Protein AF-A0AAD9CSL5-F1 (afdb_monomer_lite)

Sequence (93 aa):
MNSASDLERLAEIELQKEEEEDEDQSCVTDGPSTNSCSSDPSHPYYDVARHGIVQVCGDDKFGRKLIVFSSCCLPPSHQLNHRRLLEYGHHYH

Radius of gyration: 21.35 Å; chains: 1; bounding box: 36×28×64 Å

Organism: Dissostichus eleginoides (NCBI:txid100907)

Secondary structure (DSSP, 8-state):
---HHHHHHHHHHHHHHHHHHHHTT-----S--S-TTTT-TT-TTHHHHTTT-EEEEEE-TTS-EEEEE-GGGPPPGGGS-HHHHHHHHHTT-

pLDDT: mean 79.36, std 16.4, range [43.91, 94.81]

Structure (mmCIF, N/CA/C/O backbone):
data_AF-A0AAD9CSL5-F1
#
_entry.id   AF-A0AAD9CSL5-F1
#
loop_
_atom_site.group_PDB
_atom_site.id
_atom_site.type_symbol
_atom_site.label_atom_id
_atom_site.label_alt_id
_atom_site.label_comp_id
_atom_site.label_asym_id
_atom_site.label_entity_id
_atom_site.label_seq_id
_atom_site.pdbx_PDB_ins_code
_atom_site.Cartn_x
_atom_site.Cartn_y
_atom_site.Cartn_z
_atom_site.occupancy
_atom_site.B_iso_or_equiv
_atom_site.auth_seq_id
_atom_site.auth_comp_id
_atom_site.auth_asym_id
_atom_site.auth_atom_id
_atom_site.pdbx_PDB_model_num
ATOM 1 N N . MET A 1 1 ? -24.263 11.902 51.083 1.00 50.22 1 MET A N 1
ATOM 2 C CA . MET A 1 1 ? -22.870 12.385 51.148 1.00 50.22 1 MET A CA 1
ATOM 3 C C . MET A 1 1 ? -22.073 11.340 50.403 1.00 50.22 1 MET A C 1
ATOM 5 O O . MET A 1 1 ? -21.921 10.258 50.950 1.00 50.22 1 MET A O 1
ATOM 9 N N . ASN A 1 2 ? -21.725 11.583 49.137 1.00 58.41 2 ASN A N 1
ATOM 10 C CA . ASN A 1 2 ? -20.921 10.616 48.387 1.00 58.41 2 ASN A CA 1
ATOM 11 C C . ASN A 1 2 ? -19.569 10.540 49.089 1.00 58.41 2 ASN A C 1
ATOM 13 O O . ASN A 1 2 ? -18.919 11.564 49.310 1.00 58.41 2 ASN A O 1
ATOM 17 N N . SER A 1 3 ? -19.256 9.351 49.578 1.00 69.25 3 SER A N 1
ATOM 18 C CA . SER A 1 3 ? -18.071 9.104 50.380 1.00 69.25 3 SER A CA 1
ATOM 19 C C . SER A 1 3 ? -16.839 9.193 49.480 1.00 69.25 3 SER A C 1
ATOM 21 O O . SER A 1 3 ? -16.924 8.914 48.287 1.00 69.25 3 SER A O 1
ATOM 23 N N . ALA A 1 4 ? -15.688 9.603 50.017 1.00 76.38 4 ALA A N 1
ATOM 24 C CA . ALA A 1 4 ? -14.444 9.660 49.241 1.00 76.38 4 ALA A CA 1
ATOM 25 C C . ALA A 1 4 ? -14.108 8.304 48.580 1.00 76.38 4 ALA A C 1
ATOM 27 O O . ALA A 1 4 ? -13.588 8.275 47.470 1.00 76.38 4 ALA A O 1
ATOM 28 N N . SER A 1 5 ? -14.521 7.200 49.208 1.00 74.50 5 SER A N 1
ATOM 29 C CA . SER A 1 5 ? -14.422 5.841 48.670 1.00 74.50 5 SER A CA 1
ATOM 30 C C . SER A 1 5 ? -15.255 5.594 47.410 1.00 74.50 5 SER A C 1
ATOM 32 O O . SER A 1 5 ? -14.896 4.736 46.611 1.00 74.50 5 SER A O 1
ATOM 34 N N . ASP A 1 6 ? -16.355 6.326 47.206 1.00 82.19 6 ASP A N 1
ATOM 35 C CA . ASP A 1 6 ? -17.155 6.198 45.982 1.00 82.19 6 ASP A CA 1
ATOM 36 C C . ASP A 1 6 ? -16.426 6.828 44.787 1.00 82.19 6 ASP A C 1
ATOM 38 O O . ASP A 1 6 ? -16.486 6.301 43.683 1.00 82.19 6 ASP A O 1
ATOM 42 N N . LEU A 1 7 ? -15.707 7.935 45.011 1.00 80.88 7 LEU A N 1
ATOM 43 C CA . LEU A 1 7 ? -14.891 8.597 43.986 1.00 80.88 7 LEU A CA 1
ATOM 44 C C . LEU A 1 7 ? -13.655 7.773 43.617 1.00 80.88 7 LEU A C 1
ATOM 46 O O . LEU A 1 7 ? -13.330 7.660 42.441 1.00 80.88 7 LEU A O 1
ATOM 50 N N . GLU A 1 8 ? -12.999 7.177 44.611 1.00 83.31 8 GLU A N 1
ATOM 51 C CA . GLU A 1 8 ? -11.837 6.308 44.404 1.00 83.31 8 GLU A CA 1
ATOM 52 C C . GLU A 1 8 ? -12.206 5.061 43.591 1.00 83.31 8 GLU A C 1
ATOM 54 O O . GLU A 1 8 ? -11.556 4.761 42.594 1.00 83.31 8 GLU A O 1
ATOM 59 N N . ARG A 1 9 ? -13.335 4.418 43.918 1.00 86.19 9 ARG A N 1
ATOM 60 C CA . ARG A 1 9 ? -13.854 3.288 43.135 1.00 86.19 9 ARG A CA 1
ATOM 61 C C . ARG A 1 9 ? -14.189 3.650 41.694 1.00 86.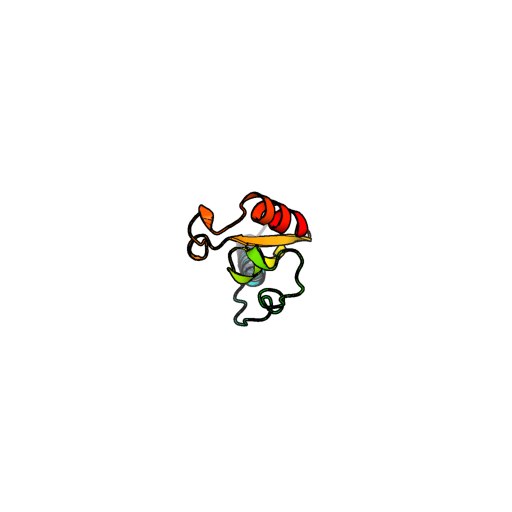19 9 ARG A C 1
ATOM 63 O O . ARG A 1 9 ? -13.986 2.830 40.807 1.00 86.19 9 ARG A O 1
ATOM 70 N N . LEU A 1 10 ? -14.730 4.843 41.451 1.00 87.31 10 LEU A N 1
ATOM 71 C CA . LEU A 1 10 ? -15.020 5.293 40.087 1.00 87.31 10 LEU A CA 1
ATOM 72 C C . LEU A 1 10 ? -13.729 5.487 39.282 1.00 87.31 10 LEU A C 1
ATOM 74 O O . LEU A 1 10 ? -13.682 5.059 38.134 1.00 87.31 10 LEU A O 1
ATOM 78 N N . ALA A 1 11 ? -12.681 6.045 39.895 1.00 84.88 11 ALA A N 1
ATOM 79 C CA . ALA A 1 11 ? -11.376 6.192 39.255 1.00 84.88 11 ALA A CA 1
ATOM 80 C C . ALA A 1 11 ? -10.720 4.833 38.949 1.00 84.88 11 ALA A C 1
ATOM 82 O O . ALA A 1 11 ? -10.162 4.664 37.871 1.00 84.88 11 ALA A O 1
ATOM 83 N N . GLU A 1 12 ? -10.828 3.853 39.853 1.00 87.81 12 GLU A N 1
ATOM 84 C CA . GLU A 1 12 ? -10.339 2.483 39.619 1.00 87.81 12 GLU A CA 1
ATOM 85 C C . GLU A 1 12 ? -11.071 1.790 38.458 1.00 87.81 12 GLU A C 1
ATOM 87 O O . GLU A 1 12 ? -10.434 1.130 37.639 1.00 87.81 12 GLU A O 1
ATOM 92 N N . ILE A 1 13 ? -12.395 1.961 38.359 1.00 84.81 13 ILE A N 1
ATOM 93 C CA . ILE A 1 13 ? -13.208 1.397 37.267 1.00 84.81 13 ILE A CA 1
ATOM 94 C C . ILE A 1 13 ? -12.841 2.036 35.921 1.00 84.81 13 ILE A C 1
ATOM 96 O O . ILE A 1 13 ? -12.800 1.345 34.905 1.00 84.81 13 ILE A O 1
ATOM 100 N N . GLU A 1 14 ? -12.589 3.344 35.896 1.00 84.19 14 GLU A N 1
ATOM 101 C CA . GLU A 1 14 ? -12.228 4.065 34.671 1.00 84.19 14 GLU A CA 1
ATOM 102 C C . GLU A 1 14 ? -10.815 3.695 34.197 1.00 84.19 14 GLU A C 1
ATOM 104 O O . GLU A 1 14 ? -10.641 3.412 33.015 1.00 84.19 14 GLU A O 1
ATOM 109 N N . LEU A 1 15 ? -9.853 3.547 35.119 1.00 79.69 15 LEU A N 1
ATOM 110 C CA . LEU A 1 15 ? -8.501 3.072 34.799 1.00 79.69 15 LEU A CA 1
ATOM 111 C C . LEU A 1 15 ? -8.504 1.650 34.216 1.00 79.69 15 LEU A C 1
ATOM 113 O O . LEU A 1 15 ? -7.852 1.397 33.210 1.00 79.69 15 LEU A O 1
ATOM 117 N N . GLN A 1 16 ? -9.267 0.728 34.819 1.00 76.50 16 GLN A N 1
ATOM 118 C CA . GLN A 1 16 ? -9.387 -0.646 34.311 1.00 76.50 16 GLN A CA 1
ATOM 119 C C . GLN A 1 16 ? -10.002 -0.688 32.911 1.00 76.50 16 GLN A C 1
ATOM 121 O O . GLN A 1 16 ? -9.617 -1.515 32.091 1.00 76.50 16 GLN A O 1
ATOM 126 N N . LYS A 1 17 ? -10.941 0.218 32.626 1.00 76.00 17 LYS A N 1
ATOM 127 C CA . LYS A 1 17 ? -11.587 0.327 31.318 1.00 76.00 17 LYS A CA 1
ATOM 128 C C . LYS A 1 17 ? -10.656 0.917 30.255 1.00 76.00 17 LYS A C 1
ATOM 130 O O . LYS A 1 17 ? -10.726 0.485 29.111 1.00 76.00 17 LYS A O 1
ATOM 135 N N . GLU A 1 18 ? -9.791 1.867 30.612 1.00 66.44 18 GLU A N 1
ATOM 136 C CA . GLU A 1 18 ? -8.743 2.379 29.715 1.00 66.44 18 GLU A CA 1
ATOM 137 C C . GLU A 1 18 ? -7.692 1.297 29.400 1.00 66.44 18 GLU A C 1
ATOM 139 O O . GLU A 1 18 ? -7.343 1.115 28.236 1.00 66.44 18 GLU A O 1
ATOM 144 N N . GLU A 1 19 ? -7.260 0.513 30.398 1.00 66.31 19 GLU A N 1
ATOM 145 C CA . GLU A 1 19 ? -6.323 -0.608 30.203 1.00 66.31 19 GLU A CA 1
ATOM 146 C C . GLU A 1 19 ? -6.914 -1.727 29.318 1.00 66.31 19 GLU A C 1
ATOM 148 O O . GLU A 1 19 ? -6.219 -2.266 28.455 1.00 66.31 19 GLU A O 1
ATOM 153 N N . GLU A 1 20 ? -8.205 -2.045 29.474 1.00 59.69 20 GLU A N 1
ATOM 154 C CA . GLU A 1 20 ? -8.911 -3.026 28.632 1.00 59.69 20 GLU A CA 1
ATOM 155 C C . GLU A 1 20 ? -9.144 -2.490 27.196 1.00 59.69 20 GLU A C 1
ATOM 157 O O . GLU A 1 20 ? -9.038 -3.240 26.225 1.00 59.69 20 GLU A O 1
ATOM 162 N N . GLU A 1 21 ? -9.368 -1.177 27.020 1.00 57.59 21 GLU A N 1
ATOM 163 C CA . GLU A 1 21 ? -9.499 -0.532 25.698 1.00 57.59 21 GLU A CA 1
ATOM 164 C C . GLU A 1 21 ? -8.173 -0.441 24.906 1.00 57.59 21 GLU A C 1
ATOM 166 O O . GLU A 1 21 ? -8.207 -0.357 23.663 1.00 57.59 21 GLU A O 1
ATOM 171 N N . ASP A 1 22 ? -7.028 -0.472 25.598 1.00 53.62 22 ASP A N 1
ATOM 172 C CA . ASP A 1 22 ? -5.681 -0.529 25.016 1.00 53.62 22 ASP A CA 1
ATOM 173 C C . ASP A 1 22 ? -5.217 -1.969 24.711 1.00 53.62 22 ASP A C 1
ATOM 175 O O . ASP A 1 22 ? -4.519 -2.177 23.712 1.00 53.62 22 ASP A O 1
ATOM 179 N N . GLU A 1 23 ? -5.639 -2.989 25.474 1.00 53.22 23 GLU A N 1
ATOM 180 C CA . GLU A 1 23 ? -5.339 -4.397 25.141 1.00 53.22 23 GLU A CA 1
ATOM 181 C C . GLU A 1 23 ? -6.040 -4.865 23.854 1.00 53.22 23 GLU A C 1
ATOM 183 O O . GLU A 1 23 ? -5.429 -5.571 23.044 1.00 53.22 23 GLU A O 1
ATOM 188 N N . ASP A 1 24 ? -7.253 -4.376 23.574 1.00 49.44 24 ASP A N 1
ATOM 189 C CA . ASP A 1 24 ? -7.926 -4.563 22.277 1.00 49.44 24 ASP A CA 1
ATOM 190 C C . ASP A 1 24 ? -7.223 -3.819 21.117 1.00 49.44 24 ASP A C 1
ATOM 192 O O . ASP A 1 24 ? -7.533 -4.028 19.939 1.00 49.44 24 ASP A O 1
ATOM 196 N N . GLN A 1 25 ? -6.265 -2.938 21.430 1.00 49.09 25 GLN A N 1
ATOM 197 C CA . GLN A 1 25 ? -5.379 -2.258 20.481 1.00 49.09 25 GLN A CA 1
ATOM 198 C C . GLN A 1 25 ? -3.961 -2.833 20.452 1.00 49.09 25 GLN A C 1
ATOM 200 O O . GLN A 1 25 ? -3.105 -2.319 19.724 1.00 49.09 25 GLN A O 1
ATOM 205 N N . SER A 1 26 ? -3.719 -3.957 21.132 1.00 43.91 26 SER A N 1
ATOM 206 C CA . SER A 1 26 ? -2.519 -4.748 20.902 1.00 43.91 26 SER A CA 1
ATOM 207 C C . SER A 1 26 ? -2.668 -5.501 19.571 1.00 43.91 26 SER A C 1
ATOM 209 O O . SER A 1 26 ? -2.999 -6.679 19.465 1.00 43.91 26 SER A O 1
ATOM 211 N N . CYS A 1 27 ? -2.380 -4.808 18.471 1.00 46.53 27 CYS A N 1
ATOM 212 C CA . CYS A 1 27 ? -2.001 -5.479 17.236 1.00 46.53 27 CYS A CA 1
ATOM 213 C C . CYS A 1 27 ? -0.572 -6.037 17.380 1.00 46.53 27 CYS A C 1
ATOM 215 O O . CYS A 1 27 ? 0.313 -5.738 16.583 1.00 46.53 27 CYS A O 1
ATOM 217 N N . VAL A 1 28 ? -0.323 -6.866 18.398 1.00 49.00 28 VAL A N 1
ATOM 218 C CA . VAL A 1 28 ? 0.759 -7.853 18.349 1.00 49.00 28 VAL A CA 1
ATOM 219 C C . VAL A 1 28 ? 0.234 -9.058 17.578 1.00 49.00 28 VAL A C 1
ATOM 221 O O . VAL A 1 28 ? -0.023 -10.128 18.119 1.00 49.00 28 VAL A O 1
ATOM 224 N N . THR A 1 29 ? 0.047 -8.887 16.269 1.00 45.69 29 THR A N 1
ATOM 225 C CA . THR A 1 29 ? -0.099 -10.040 15.379 1.00 45.69 29 THR A CA 1
ATOM 226 C C . THR A 1 29 ? 1.296 -10.596 15.110 1.00 45.69 29 THR A C 1
ATOM 228 O O . THR A 1 29 ? 1.914 -10.304 14.085 1.00 45.69 29 THR A O 1
ATOM 231 N N . ASP A 1 30 ? 1.811 -11.382 16.052 1.00 50.41 30 ASP A N 1
ATOM 232 C CA . ASP A 1 30 ? 2.902 -12.316 15.787 1.00 50.41 30 ASP A CA 1
ATOM 233 C C . ASP A 1 30 ? 2.342 -13.444 14.906 1.00 50.41 30 ASP A C 1
ATOM 235 O O . ASP A 1 30 ? 1.704 -14.388 15.372 1.00 50.41 30 ASP A O 1
ATOM 239 N N . GLY A 1 31 ? 2.516 -13.314 13.589 1.00 45.34 31 GLY A N 1
ATOM 240 C CA . GLY A 1 31 ? 2.153 -14.357 12.633 1.00 45.34 31 GLY A CA 1
ATOM 241 C C . GLY A 1 31 ? 2.086 -13.860 11.186 1.00 45.34 31 GLY A C 1
ATOM 242 O O . GLY A 1 31 ? 1.175 -13.107 10.844 1.00 45.34 31 GLY A O 1
ATOM 243 N N . PRO A 1 32 ? 2.988 -14.296 10.284 1.00 49.31 32 PRO A N 1
ATOM 244 C CA . PRO A 1 32 ? 2.908 -13.963 8.868 1.00 49.31 32 PRO A CA 1
ATOM 245 C C . PRO A 1 32 ? 1.775 -14.781 8.241 1.00 49.31 32 PRO A C 1
ATOM 247 O O . PRO A 1 32 ? 1.976 -15.886 7.745 1.00 49.31 32 PRO A O 1
ATOM 250 N N . SER A 1 33 ? 0.544 -14.286 8.297 1.00 51.44 33 SER A N 1
ATOM 251 C CA . SER A 1 33 ? -0.602 -14.935 7.649 1.00 51.44 33 SER A CA 1
ATOM 252 C C . SER A 1 33 ? -1.560 -13.917 7.042 1.00 51.44 33 SER A C 1
ATOM 254 O O . SER A 1 33 ? -2.767 -14.013 7.202 1.00 51.44 33 SER A O 1
ATOM 256 N N . THR A 1 34 ? -1.020 -12.964 6.277 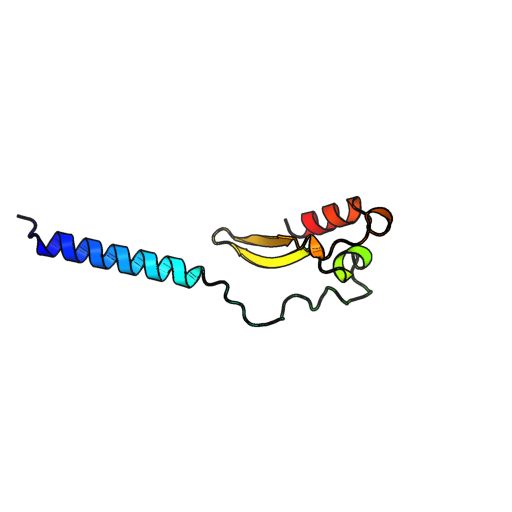1.00 50.50 34 THR A N 1
ATOM 257 C CA . THR A 1 34 ? -1.846 -12.143 5.367 1.00 50.50 34 THR A CA 1
ATOM 258 C C . THR A 1 34 ? -1.152 -11.755 4.061 1.00 50.50 34 THR A C 1
ATOM 260 O O . THR A 1 34 ? -1.644 -10.898 3.338 1.00 50.50 34 THR A O 1
ATOM 263 N N . ASN A 1 35 ? -0.043 -12.413 3.697 1.00 53.53 35 ASN A N 1
ATOM 264 C CA . ASN A 1 35 ? 0.651 -12.147 2.427 1.00 53.53 35 ASN A CA 1
ATOM 265 C C . ASN A 1 35 ? 0.586 -13.290 1.409 1.00 53.53 35 ASN A C 1
ATOM 267 O O . ASN A 1 35 ? 1.281 -13.231 0.393 1.00 53.53 35 ASN A O 1
ATOM 271 N N . SER A 1 36 ? -0.280 -14.287 1.611 1.00 51.66 36 SER A N 1
ATOM 272 C CA . SER A 1 36 ? -0.459 -15.409 0.675 1.00 51.66 36 SER A CA 1
ATOM 273 C C . SER A 1 36 ? -0.844 -14.976 -0.749 1.00 51.66 36 SER A C 1
ATOM 275 O O . SER A 1 36 ? -0.609 -15.733 -1.682 1.00 51.66 36 SER A O 1
ATOM 277 N N . CYS A 1 37 ? -1.361 -13.754 -0.943 1.00 55.97 37 CYS A N 1
ATOM 278 C CA . CYS A 1 37 ? -1.664 -13.200 -2.271 1.00 55.97 37 CYS A CA 1
ATOM 279 C C . CYS A 1 37 ? -0.487 -12.478 -2.955 1.00 55.97 37 CYS A C 1
ATOM 281 O O . CYS A 1 37 ? -0.515 -12.296 -4.168 1.00 55.97 37 CYS A O 1
ATOM 283 N N . SER A 1 38 ? 0.553 -12.059 -2.221 1.00 62.59 38 SER A N 1
ATOM 284 C CA . SER A 1 38 ? 1.651 -11.250 -2.793 1.00 62.59 38 SER A CA 1
ATOM 285 C C . SER A 1 38 ? 2.550 -12.019 -3.770 1.00 62.59 38 SER A C 1
ATOM 287 O O . SER A 1 38 ? 3.229 -11.410 -4.594 1.00 62.59 38 SER A O 1
ATOM 289 N N . SER A 1 39 ? 2.531 -13.351 -3.714 1.00 67.50 39 SER A N 1
ATOM 290 C CA . SER A 1 39 ? 3.329 -14.244 -4.558 1.00 67.50 39 SER A CA 1
ATOM 291 C C . SER A 1 39 ? 2.522 -14.964 -5.642 1.00 67.50 39 SER A C 1
ATOM 293 O O . SER A 1 39 ? 3.112 -15.731 -6.401 1.00 67.50 39 SER A O 1
ATOM 295 N N . ASP A 1 40 ? 1.210 -14.726 -5.746 1.00 83.00 40 ASP A N 1
ATOM 296 C CA . ASP A 1 40 ? 0.369 -15.340 -6.775 1.00 83.00 40 ASP A CA 1
ATOM 297 C C . ASP A 1 40 ? 0.555 -14.618 -8.125 1.00 83.00 40 ASP A C 1
ATOM 299 O O . ASP A 1 40 ? 0.101 -13.480 -8.279 1.00 83.00 40 ASP A O 1
ATOM 303 N N . PRO A 1 41 ? 1.183 -15.252 -9.135 1.00 87.06 41 PRO A N 1
ATOM 304 C CA . PRO A 1 41 ? 1.397 -14.633 -10.441 1.00 87.06 41 PRO A CA 1
ATOM 305 C C . PRO A 1 41 ? 0.096 -14.362 -11.210 1.00 87.06 41 PRO A C 1
ATOM 307 O O . PRO A 1 41 ? 0.124 -13.614 -12.186 1.00 87.06 41 PRO A O 1
ATOM 310 N N . SER A 1 42 ? -1.034 -14.952 -10.802 1.00 91.94 42 SER A N 1
ATOM 311 C CA . SER A 1 42 ? -2.349 -14.685 -11.393 1.00 91.94 42 SER A CA 1
ATOM 312 C C . SER A 1 42 ? -3.017 -13.417 -10.847 1.00 91.94 42 SER A C 1
ATOM 314 O O . SER A 1 42 ? -4.022 -12.961 -11.398 1.00 91.94 42 SER A O 1
ATOM 316 N N . HIS A 1 43 ? -2.443 -12.805 -9.804 1.00 90.00 43 HIS A N 1
ATOM 317 C CA . HIS A 1 43 ? -2.988 -11.605 -9.189 1.00 90.00 43 HIS A CA 1
ATOM 318 C C . HIS A 1 43 ? -3.031 -10.438 -10.201 1.00 90.00 43 HIS A C 1
ATOM 320 O O . HIS A 1 43 ? -2.011 -10.118 -10.822 1.00 90.00 43 HIS A O 1
ATOM 326 N N . PRO A 1 44 ? -4.167 -9.727 -10.361 1.00 91.38 44 PRO A N 1
ATOM 327 C CA . PRO A 1 44 ? -4.315 -8.680 -11.379 1.00 91.38 44 PRO A CA 1
ATOM 328 C C . PRO A 1 44 ? -3.301 -7.540 -11.216 1.00 91.38 44 PRO A C 1
ATOM 330 O O . PRO A 1 44 ? -2.882 -6.944 -12.207 1.00 91.38 44 PRO A O 1
ATOM 333 N N . TYR A 1 45 ? -2.866 -7.280 -9.982 1.00 92.25 45 TYR A N 1
ATOM 334 C CA . TYR A 1 45 ? -1.817 -6.315 -9.627 1.00 92.25 45 TYR A CA 1
ATOM 335 C C . TYR A 1 45 ? -0.507 -6.988 -9.191 1.00 92.25 45 TYR A C 1
ATOM 337 O O . TYR A 1 45 ? 0.183 -6.469 -8.319 1.00 92.25 45 TYR A O 1
ATOM 345 N N . TYR A 1 46 ? -0.179 -8.177 -9.712 1.00 92.31 46 TYR A N 1
ATOM 346 C CA . TYR A 1 46 ? 1.027 -8.925 -9.321 1.00 92.31 46 TYR A CA 1
ATOM 347 C C . TYR A 1 46 ? 2.314 -8.088 -9.408 1.00 92.31 46 TYR A C 1
ATOM 349 O O . TYR A 1 46 ? 3.189 -8.190 -8.551 1.00 92.31 46 TYR A O 1
ATOM 357 N N . ASP A 1 47 ? 2.408 -7.210 -10.408 1.00 91.31 47 ASP A N 1
ATOM 358 C CA . ASP A 1 47 ? 3.517 -6.274 -10.594 1.00 91.31 47 ASP A CA 1
ATOM 359 C C . ASP A 1 47 ? 3.733 -5.338 -9.403 1.00 91.31 47 ASP A C 1
ATOM 361 O O . ASP A 1 47 ? 4.876 -4.981 -9.140 1.00 91.31 47 ASP A O 1
ATOM 365 N N . VAL A 1 48 ? 2.669 -4.987 -8.677 1.00 92.06 48 VAL A N 1
ATOM 366 C CA . VAL A 1 48 ? 2.699 -4.177 -7.452 1.00 92.06 48 VAL A CA 1
ATOM 367 C C . VAL A 1 48 ? 2.778 -5.063 -6.206 1.00 92.06 48 VAL A C 1
ATOM 369 O O . VAL A 1 48 ? 3.629 -4.840 -5.344 1.00 92.06 48 VAL A O 1
ATOM 372 N N . ALA A 1 49 ? 1.912 -6.077 -6.112 1.00 90.75 49 ALA A N 1
ATOM 373 C CA . ALA A 1 49 ? 1.721 -6.907 -4.922 1.00 90.75 49 ALA A CA 1
ATOM 374 C C . ALA A 1 49 ? 3.005 -7.640 -4.503 1.00 90.75 49 ALA A C 1
ATOM 376 O O . ALA A 1 49 ? 3.321 -7.702 -3.315 1.00 90.75 49 ALA A O 1
ATOM 377 N N . ARG A 1 50 ? 3.800 -8.097 -5.478 1.00 91.62 50 ARG A N 1
ATOM 378 C CA . ARG A 1 50 ? 5.078 -8.792 -5.247 1.00 91.62 50 ARG A CA 1
ATOM 379 C C . ARG A 1 50 ? 6.127 -7.972 -4.498 1.00 91.62 50 ARG A C 1
ATOM 381 O O . ARG A 1 50 ? 7.078 -8.543 -3.977 1.00 91.62 50 ARG A O 1
ATOM 388 N N . HIS A 1 51 ? 6.005 -6.644 -4.486 1.00 92.00 51 HIS A N 1
ATOM 389 C CA . HIS A 1 51 ? 6.966 -5.780 -3.805 1.00 92.00 51 HIS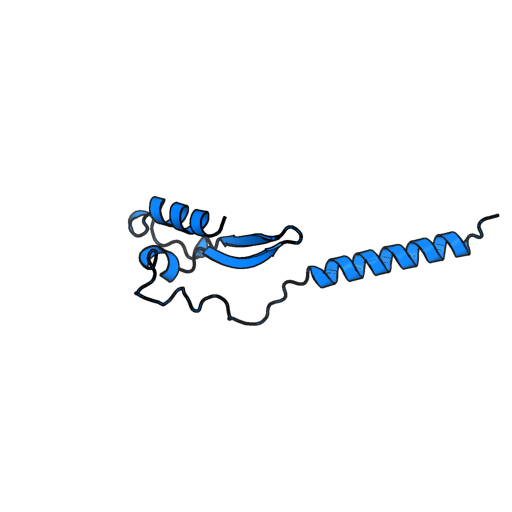 A CA 1
ATOM 390 C C . HIS A 1 51 ? 6.696 -5.675 -2.301 1.00 92.00 51 HIS A C 1
ATOM 392 O O . HIS A 1 51 ? 7.578 -5.236 -1.576 1.00 92.00 51 HIS A O 1
ATOM 398 N N . GLY A 1 52 ? 5.507 -6.059 -1.817 1.00 91.00 52 GLY A N 1
ATOM 399 C CA . GLY A 1 52 ? 5.164 -5.927 -0.396 1.00 91.00 52 GLY A CA 1
ATOM 400 C C . GLY A 1 52 ? 5.034 -4.472 0.074 1.00 91.00 52 GLY A C 1
ATOM 401 O O . GLY A 1 52 ? 5.235 -4.183 1.247 1.00 91.00 52 GLY A O 1
ATOM 402 N N . ILE A 1 53 ? 4.718 -3.545 -0.840 1.00 93.25 53 ILE A N 1
ATOM 403 C CA . ILE A 1 53 ? 4.567 -2.110 -0.537 1.00 93.25 53 ILE A CA 1
ATOM 404 C C . ILE A 1 53 ? 3.317 -1.852 0.313 1.00 93.25 53 ILE A C 1
ATOM 406 O O . ILE A 1 53 ? 3.322 -0.960 1.152 1.00 93.25 53 ILE A O 1
ATOM 410 N N . VAL A 1 54 ? 2.245 -2.611 0.076 1.00 90.75 54 VAL A N 1
ATOM 411 C CA . VAL A 1 54 ? 0.943 -2.442 0.726 1.00 90.75 54 VAL A CA 1
ATOM 412 C C . VAL A 1 54 ? 0.533 -3.765 1.363 1.00 90.75 54 VAL A C 1
ATOM 414 O O . VAL A 1 54 ? 0.495 -4.787 0.674 1.00 90.75 54 VAL A O 1
ATOM 417 N N . GLN A 1 55 ? 0.202 -3.729 2.652 1.00 88.81 55 GLN A N 1
ATOM 418 C CA . GLN A 1 55 ? -0.312 -4.865 3.417 1.00 88.81 55 GLN A CA 1
ATOM 419 C C . GLN A 1 55 ? -1.644 -4.492 4.073 1.00 88.81 55 GLN A C 1
ATOM 421 O O . GLN A 1 55 ? -1.786 -3.396 4.609 1.00 88.81 55 GLN A O 1
ATOM 426 N N . VAL A 1 56 ? -2.614 -5.410 4.043 1.00 88.56 56 VAL A N 1
ATOM 427 C CA . VAL A 1 56 ? -3.896 -5.261 4.747 1.00 88.56 56 VAL A CA 1
ATOM 428 C C . VAL A 1 56 ? -3.819 -6.045 6.052 1.00 88.56 56 VAL A C 1
ATOM 430 O O . VAL A 1 56 ? -3.638 -7.262 6.035 1.00 88.56 56 VAL A O 1
ATOM 433 N N . CYS A 1 57 ? -3.938 -5.345 7.177 1.00 88.12 57 CYS A N 1
ATOM 434 C CA . CYS A 1 57 ? -3.734 -5.904 8.516 1.00 88.12 57 CYS A CA 1
ATOM 435 C C . CYS A 1 57 ? -5.042 -6.199 9.267 1.00 88.12 57 CYS A C 1
ATOM 437 O O . CYS A 1 57 ? -4.999 -6.625 10.415 1.00 88.12 57 CYS A O 1
ATOM 439 N N . GLY A 1 58 ? -6.196 -5.991 8.631 1.00 88.19 58 GLY A N 1
ATOM 440 C CA . GLY A 1 58 ? -7.512 -6.193 9.237 1.00 88.19 58 GLY A CA 1
ATOM 441 C C . GLY A 1 58 ? -8.427 -5.000 8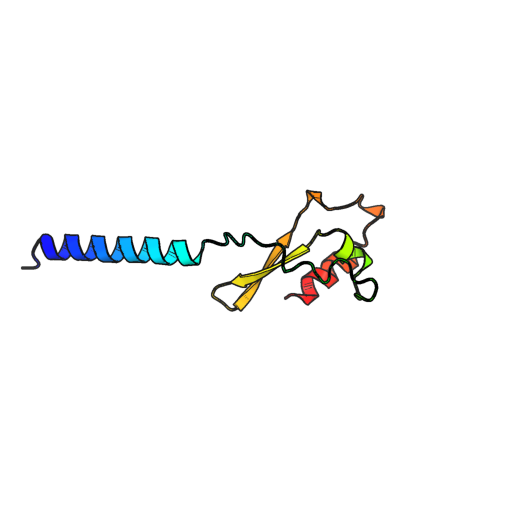.996 1.00 88.19 58 GLY A C 1
ATOM 442 O O . GLY A 1 58 ? -8.236 -4.266 8.025 1.00 88.19 58 GLY A O 1
ATOM 443 N N . ASP A 1 59 ? -9.400 -4.821 9.883 1.00 93.31 59 ASP A N 1
ATOM 444 C CA . ASP A 1 59 ? -10.334 -3.696 9.901 1.00 93.31 59 ASP A CA 1
ATOM 445 C C . ASP A 1 59 ? -10.211 -2.939 11.233 1.00 93.31 59 ASP A C 1
ATOM 447 O O . ASP A 1 59 ? -9.910 -3.540 12.262 1.00 93.31 59 ASP A O 1
ATOM 451 N N . ASP A 1 60 ? -10.427 -1.624 11.224 1.00 90.25 60 ASP A N 1
ATOM 452 C CA . ASP A 1 60 ? -10.529 -0.821 12.444 1.00 90.25 60 ASP A CA 1
ATOM 453 C C . ASP A 1 60 ? -11.883 -1.024 13.156 1.00 90.25 60 ASP A C 1
ATOM 455 O O . ASP A 1 60 ? -12.771 -1.728 12.670 1.00 90.25 60 ASP A O 1
ATOM 459 N N . LYS A 1 61 ? -12.082 -0.358 14.304 1.00 92.19 61 LYS A N 1
ATOM 460 C CA . LYS A 1 61 ? -13.325 -0.440 15.102 1.00 92.19 61 LYS A CA 1
ATOM 461 C C . LYS A 1 61 ? -14.594 -0.032 14.324 1.00 92.19 61 LYS A C 1
ATOM 463 O O . LYS A 1 61 ? -15.702 -0.322 14.765 1.00 92.19 61 LYS A O 1
ATOM 468 N N . PHE A 1 62 ? -14.448 0.633 13.177 1.00 93.19 62 PHE A N 1
ATOM 469 C CA . PHE A 1 62 ? -15.537 1.079 12.306 1.00 93.19 62 PHE A CA 1
ATOM 470 C C . PHE A 1 62 ? -15.667 0.233 11.028 1.00 93.19 62 PHE A C 1
ATOM 472 O O . PHE A 1 62 ? -16.467 0.572 10.155 1.00 93.19 62 PHE A O 1
ATOM 479 N N . GLY A 1 63 ? -14.905 -0.859 10.901 1.00 89.38 63 GLY A N 1
ATOM 480 C CA . GLY A 1 63 ? -14.937 -1.751 9.743 1.00 89.38 63 GLY A CA 1
ATOM 481 C C . GLY A 1 63 ? -14.157 -1.242 8.526 1.00 89.38 63 GLY A C 1
ATOM 482 O O . GLY A 1 63 ? -14.358 -1.756 7.427 1.00 89.38 63 GLY A O 1
ATOM 483 N N . ARG A 1 64 ? -13.299 -0.224 8.679 1.00 90.31 64 ARG A N 1
ATOM 484 C CA . ARG A 1 64 ? -12.447 0.280 7.588 1.00 90.31 64 ARG A CA 1
ATOM 485 C C . ARG A 1 64 ? -11.149 -0.513 7.539 1.00 90.31 64 ARG A C 1
ATOM 487 O O . ARG A 1 64 ? -10.532 -0.730 8.577 1.00 90.31 64 ARG A O 1
ATOM 494 N N . LYS A 1 65 ? -10.689 -0.870 6.340 1.00 88.69 65 LYS A N 1
ATOM 495 C CA . LYS A 1 65 ? -9.458 -1.650 6.155 1.00 88.69 65 LYS A CA 1
ATOM 496 C C . LYS A 1 65 ? -8.245 -0.909 6.724 1.00 88.69 65 LYS A C 1
ATOM 498 O O . LYS A 1 65 ? -7.959 0.225 6.338 1.00 88.69 65 LYS A O 1
ATOM 503 N N . LEU A 1 66 ? -7.500 -1.573 7.607 1.00 90.75 66 LEU A N 1
ATOM 504 C CA . LEU A 1 66 ? -6.209 -1.104 8.098 1.00 90.75 66 LEU A CA 1
ATOM 505 C C . LEU A 1 66 ? -5.132 -1.458 7.067 1.00 90.75 66 LEU A C 1
ATOM 507 O O . LEU A 1 66 ? -4.828 -2.634 6.851 1.00 90.75 66 LEU A O 1
ATOM 511 N N . ILE A 1 67 ? -4.561 -0.435 6.431 1.00 89.62 67 ILE A N 1
ATOM 512 C CA . ILE A 1 67 ? -3.569 -0.586 5.364 1.00 89.62 67 ILE A CA 1
ATOM 513 C C . ILE A 1 67 ? -2.214 -0.054 5.836 1.00 89.62 67 ILE A C 1
ATOM 515 O O . ILE A 1 67 ? -2.091 1.113 6.206 1.00 89.62 67 ILE A O 1
ATOM 519 N N . VAL A 1 68 ? -1.182 -0.894 5.771 1.00 91.25 68 VAL A N 1
ATOM 520 C CA . VAL A 1 68 ? 0.211 -0.522 6.041 1.00 91.25 68 VAL A CA 1
ATOM 521 C C . VAL A 1 68 ? 0.931 -0.258 4.724 1.00 91.25 68 VAL A C 1
ATOM 523 O O . VAL A 1 68 ? 0.891 -1.085 3.812 1.00 91.25 68 VAL A O 1
ATOM 526 N N . PHE A 1 69 ? 1.605 0.892 4.638 1.00 92.94 69 PHE A N 1
ATOM 527 C CA . PHE A 1 69 ? 2.433 1.271 3.496 1.00 92.94 69 PHE A CA 1
ATOM 528 C C . PHE A 1 69 ? 3.922 1.250 3.861 1.00 92.94 69 PHE A C 1
ATOM 530 O O . PHE A 1 69 ? 4.409 2.104 4.605 1.00 92.94 69 PHE A O 1
ATOM 537 N N . SER A 1 70 ? 4.659 0.303 3.289 1.00 93.06 70 SER A N 1
ATOM 538 C CA . SER A 1 70 ? 6.089 0.096 3.525 1.00 93.06 70 SER A CA 1
ATOM 539 C C . SER A 1 70 ? 6.917 0.808 2.459 1.00 93.06 70 SER A C 1
ATOM 541 O O . SER A 1 70 ? 7.234 0.255 1.404 1.00 93.06 70 SER A O 1
ATOM 543 N N . SER A 1 71 ? 7.304 2.055 2.730 1.00 91.69 71 SER A N 1
ATOM 544 C CA . SER A 1 71 ? 8.083 2.876 1.789 1.00 91.69 71 SER A CA 1
ATOM 545 C C . SER A 1 71 ? 9.464 2.294 1.460 1.00 91.69 71 SER A C 1
ATOM 547 O O . SER A 1 71 ? 9.962 2.488 0.354 1.00 91.69 71 SER A O 1
ATOM 549 N N . CYS A 1 72 ? 10.064 1.531 2.376 1.00 93.25 72 CYS A N 1
ATOM 550 C CA . CYS A 1 72 ? 11.339 0.835 2.172 1.00 93.25 72 CYS A CA 1
ATOM 551 C C . CYS A 1 72 ? 11.264 -0.304 1.143 1.00 93.25 72 CYS A C 1
ATOM 553 O O . CYS A 1 72 ? 12.295 -0.733 0.630 1.00 93.25 72 CYS A O 1
ATOM 555 N N . CYS A 1 73 ? 10.058 -0.770 0.819 1.00 92.19 73 CYS A N 1
ATOM 556 C CA . CYS A 1 73 ? 9.814 -1.795 -0.188 1.00 92.19 73 CYS A CA 1
ATOM 557 C C . CYS A 1 73 ? 9.570 -1.209 -1.587 1.00 92.19 73 CYS A C 1
ATOM 559 O O . CYS A 1 73 ? 9.389 -1.961 -2.547 1.00 92.19 73 CYS A O 1
ATOM 561 N N . LEU A 1 74 ? 9.555 0.123 -1.730 1.00 92.88 74 LEU A N 1
ATOM 562 C CA . LEU A 1 74 ? 9.407 0.761 -3.032 1.00 92.88 74 LEU A CA 1
ATOM 563 C C . LEU A 1 74 ? 10.648 0.483 -3.893 1.00 92.88 74 LEU A C 1
ATOM 565 O O . LEU A 1 74 ? 11.756 0.879 -3.520 1.00 92.88 74 LEU A O 1
ATOM 569 N N . PRO A 1 75 ? 10.494 -0.152 -5.066 1.00 93.12 75 PRO A N 1
ATOM 570 C CA . PRO A 1 75 ? 11.578 -0.221 -6.033 1.00 93.12 75 PRO A CA 1
ATOM 571 C C . PRO A 1 75 ? 11.837 1.182 -6.624 1.00 93.12 75 PRO A C 1
ATOM 573 O O . PRO A 1 75 ? 11.043 2.110 -6.419 1.00 93.12 75 PRO A O 1
ATOM 576 N N . PRO A 1 76 ? 12.918 1.364 -7.403 1.00 94.62 76 PRO A N 1
ATOM 577 C CA . PRO A 1 76 ? 13.137 2.594 -8.157 1.00 94.62 76 PRO A CA 1
ATOM 578 C C . PRO A 1 76 ? 11.886 3.017 -8.940 1.00 94.62 76 PRO A C 1
ATOM 580 O O . PRO A 1 76 ? 11.222 2.178 -9.545 1.00 94.62 76 PRO A O 1
ATOM 583 N N . SER A 1 77 ? 11.581 4.317 -8.969 1.00 90.56 77 SER A N 1
ATOM 584 C CA . SER A 1 77 ? 10.310 4.855 -9.496 1.00 90.56 77 SER A CA 1
ATOM 585 C C . SER A 1 77 ? 9.961 4.394 -10.915 1.00 90.56 77 SER A C 1
ATOM 587 O O . SER A 1 77 ? 8.807 4.136 -11.226 1.00 90.56 77 SER A O 1
ATOM 589 N N . HIS A 1 78 ? 10.960 4.214 -11.778 1.00 92.12 78 HIS A N 1
ATOM 590 C CA . HIS A 1 78 ? 10.770 3.744 -13.153 1.00 92.12 78 HIS A CA 1
ATOM 591 C C . HIS A 1 78 ? 10.414 2.249 -13.270 1.00 92.12 78 HIS A C 1
ATOM 593 O O . HIS A 1 78 ? 10.041 1.797 -14.349 1.00 92.12 78 HIS A O 1
ATOM 599 N N . GLN A 1 79 ? 10.555 1.472 -12.195 1.00 91.81 79 GLN A N 1
ATOM 600 C CA . GLN A 1 79 ? 10.290 0.028 -12.161 1.00 91.81 79 GLN A CA 1
ATOM 601 C C . GLN A 1 79 ? 8.899 -0.302 -11.617 1.00 91.81 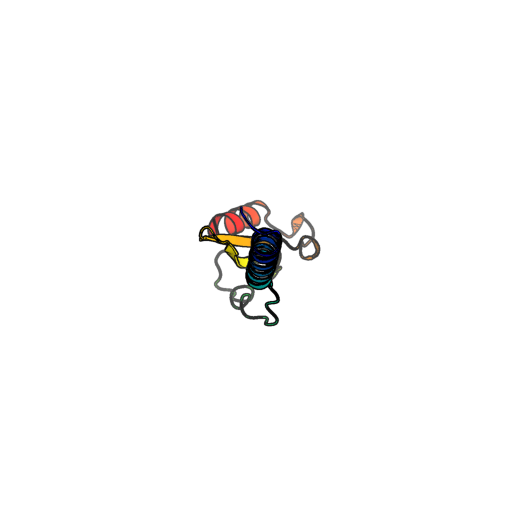79 GLN A C 1
ATOM 603 O O . GLN A 1 79 ? 8.485 -1.459 -11.673 1.00 91.81 79 GLN A O 1
ATOM 608 N N . LEU A 1 80 ? 8.178 0.698 -11.104 1.00 93.56 80 LEU A N 1
ATOM 609 C CA . LEU A 1 80 ? 6.849 0.536 -10.533 1.00 93.56 80 LEU A CA 1
ATOM 610 C C . LEU A 1 80 ? 5.848 1.434 -11.245 1.00 93.56 80 LEU A C 1
ATOM 612 O O . LEU A 1 80 ? 6.025 2.644 -11.355 1.00 93.56 80 LEU A O 1
ATOM 616 N N . ASN A 1 81 ? 4.733 0.850 -11.670 1.00 93.62 81 ASN A N 1
ATOM 617 C CA . ASN A 1 81 ? 3.631 1.637 -12.187 1.00 93.62 81 ASN A CA 1
ATOM 618 C C . ASN A 1 81 ? 2.862 2.284 -11.022 1.00 93.62 81 ASN A C 1
ATOM 620 O O . ASN A 1 81 ? 2.004 1.661 -10.400 1.00 93.62 81 ASN A O 1
ATOM 624 N N . HIS A 1 82 ? 3.159 3.556 -10.744 1.00 92.81 82 HIS A N 1
ATOM 625 C CA . HIS A 1 82 ? 2.524 4.316 -9.664 1.00 92.81 82 HIS A CA 1
ATOM 626 C C . HIS A 1 82 ? 0.999 4.405 -9.792 1.00 92.81 82 HIS A C 1
ATOM 628 O O . HIS A 1 82 ? 0.300 4.409 -8.783 1.00 92.81 82 HIS A O 1
ATOM 634 N N . ARG A 1 83 ? 0.464 4.433 -11.018 1.00 94.81 83 ARG A N 1
ATOM 635 C CA . ARG A 1 83 ? -0.986 4.427 -11.231 1.00 94.81 83 ARG A CA 1
ATOM 636 C C . ARG A 1 83 ? -1.598 3.110 -10.762 1.00 94.81 83 ARG A C 1
ATOM 638 O O . ARG A 1 83 ? -2.595 3.131 -10.051 1.00 94.81 83 ARG A O 1
ATOM 645 N N . ARG A 1 84 ? -0.964 1.983 -11.091 1.00 94.19 84 ARG A N 1
ATOM 646 C CA . ARG A 1 84 ? -1.422 0.663 -10.636 1.00 94.19 84 ARG A CA 1
ATOM 647 C C . ARG A 1 84 ? -1.259 0.479 -9.132 1.00 94.19 84 ARG A C 1
ATOM 649 O O . ARG A 1 84 ? -2.099 -0.169 -8.527 1.00 94.19 84 ARG A O 1
ATOM 656 N N . LEU A 1 85 ? -0.235 1.080 -8.518 1.00 92.81 85 LEU A N 1
ATOM 657 C CA . LEU A 1 85 ? -0.099 1.111 -7.056 1.00 92.81 85 LEU A CA 1
ATOM 658 C C . LEU A 1 85 ? -1.292 1.819 -6.392 1.00 92.81 85 LEU A C 1
ATOM 660 O O . LEU A 1 85 ? -1.815 1.327 -5.396 1.00 92.81 85 LEU A O 1
ATOM 664 N N . LEU A 1 86 ? -1.744 2.943 -6.954 1.00 92.94 86 LEU A N 1
ATOM 665 C CA . LEU A 1 86 ? -2.914 3.666 -6.446 1.00 92.94 86 LEU A CA 1
ATOM 666 C C . LEU A 1 86 ? -4.219 2.895 -6.682 1.00 92.94 86 LEU A C 1
ATOM 668 O O . LEU A 1 86 ? -5.045 2.810 -5.779 1.00 92.94 86 LEU A O 1
ATOM 672 N N . GLU A 1 87 ? -4.391 2.299 -7.865 1.00 93.44 87 GLU A N 1
ATOM 673 C CA . GLU A 1 87 ? -5.538 1.431 -8.175 1.00 93.44 87 GLU A CA 1
ATOM 674 C C . GLU A 1 87 ? -5.585 0.210 -7.240 1.00 93.44 87 GLU A C 1
ATOM 676 O O . GLU A 1 87 ? -6.656 -0.157 -6.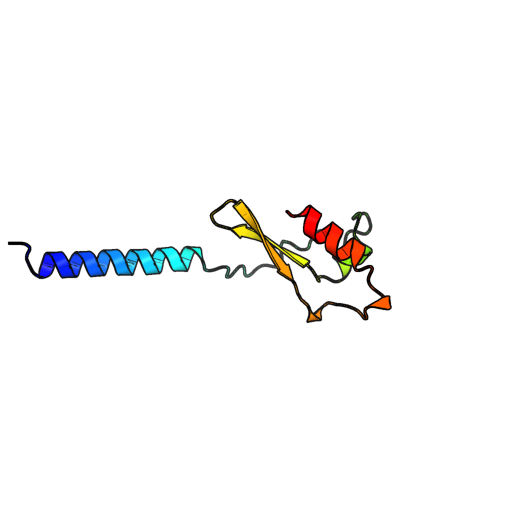757 1.00 93.44 87 GLU A O 1
ATOM 681 N N . TYR A 1 88 ? -4.424 -0.370 -6.917 1.00 90.81 88 TYR A N 1
ATOM 682 C CA . TYR A 1 88 ? -4.298 -1.456 -5.946 1.00 90.81 88 TYR A CA 1
ATOM 683 C C . TYR A 1 88 ? -4.721 -1.017 -4.540 1.00 90.81 88 TYR A C 1
ATOM 685 O O . TYR A 1 88 ? -5.463 -1.736 -3.882 1.00 90.81 88 TYR A O 1
ATOM 693 N N . GLY A 1 89 ? -4.329 0.182 -4.096 1.00 86.00 89 GLY A N 1
ATOM 694 C CA . GLY A 1 89 ? -4.789 0.739 -2.820 1.00 86.00 89 GLY A CA 1
ATOM 695 C C . GLY A 1 89 ? -6.301 0.983 -2.783 1.00 86.00 89 GLY A C 1
ATOM 696 O O . GLY A 1 89 ? -6.956 0.640 -1.805 1.00 86.00 89 GLY A O 1
ATOM 697 N N . HIS A 1 90 ? -6.873 1.504 -3.873 1.00 87.12 90 HIS A N 1
ATOM 698 C CA . HIS A 1 90 ? -8.317 1.729 -3.989 1.00 87.12 90 HIS A CA 1
ATOM 699 C C . HIS A 1 90 ? -9.127 0.423 -4.004 1.00 87.12 90 HIS A C 1
ATOM 701 O O . HIS A 1 90 ? -10.299 0.427 -3.651 1.00 87.12 90 HIS A O 1
ATOM 707 N N . HIS A 1 91 ? -8.531 -0.703 -4.402 1.00 82.06 91 HIS A N 1
ATOM 708 C CA . HIS A 1 91 ? -9.205 -2.002 -4.350 1.00 82.06 91 HIS A CA 1
ATOM 709 C C . HIS A 1 91 ? -9.571 -2.432 -2.918 1.00 82.06 91 HIS A C 1
ATOM 711 O O . HIS A 1 91 ? -10.501 -3.213 -2.741 1.00 82.06 91 HIS A O 1
ATOM 717 N N . TYR A 1 92 ? -8.855 -1.922 -1.911 1.00 75.75 92 TYR A N 1
ATOM 718 C CA . TYR A 1 92 ? -9.077 -2.227 -0.495 1.00 75.75 92 TYR A CA 1
ATOM 719 C C . TYR A 1 92 ? -9.792 -1.105 0.271 1.00 75.75 92 TYR A C 1
ATOM 721 O O . TYR A 1 92 ? -9.790 -1.126 1.499 1.00 75.75 92 TYR A O 1
ATOM 729 N N . HIS A 1 93 ? -10.372 -0.125 -0.422 1.00 67.81 93 HIS A N 1
ATOM 730 C CA . HIS A 1 93 ? -11.217 0.912 0.173 1.00 67.81 93 HIS A CA 1
ATOM 731 C C . HIS A 1 93 ? -12.697 0.545 0.025 1.00 67.81 93 HIS A C 1
ATOM 733 O O . HIS A 1 93 ? -13.475 0.865 0.950 1.00 67.81 93 HIS A O 1
#

Foldseek 3Di:
DCDPVNVVVVVVVVVVVVVVVVVVVPPPPPDPDFLPPQPDPPPPLVLQSVLVQWTFSAADPVRQTDIDGDPVSDDPPVSHDVVSVVVVVVVRD